Protein AF-A0AAD2MEJ2-F1 (afdb_monomer_lite)

Secondary structure (DSSP, 8-state):
-HHHHHHHHHHHHHHHHHHHHHHHHHHHT-TT--TTTS-GGGGGSTT-TTHHHHHHHHHHHHHHHHHHHHHHHHHHTTT-HHHHHHHHHHHHH----BTTB--HHHHHH-S------SS---HHHHHHHHHHHHHHHHHHHTTPPPP-

Foldseek 3Di:
DVVLQVVLVVLVVVLVVLVVCVCVVVCVVVVVDDPVPDDPLVCCDPPHPNNVVSVVSNVVSLVSNLSSLVNQLVVCVVVPNVVSVCVSCVSVQDDQQAPVTDDPVVVVVHPDDDDPDPDDDHSVVVVVVVVVVVVVVVCVVVVHDDDD

Radius of gyration: 17.82 Å; chains: 1; bounding box: 39×42×41 Å

pLDDT: mean 80.87, std 8.17, range [53.06, 91.5]

Organism: Listeria monocytogenes (NCBI:txid1639)

Structure (mmCIF, N/CA/C/O backbone):
data_AF-A0AAD2MEJ2-F1
#
_entry.id   AF-A0AAD2MEJ2-F1
#
loop_
_atom_site.group_PDB
_atom_site.id
_atom_site.type_symbol
_atom_site.label_atom_id
_atom_site.label_alt_id
_atom_site.label_comp_id
_atom_site.label_asym_id
_atom_site.label_entity_id
_atom_site.label_seq_id
_atom_site.pdbx_PDB_ins_code
_atom_site.Cartn_x
_atom_site.Cartn_y
_atom_site.Cartn_z
_atom_site.occupancy
_atom_site.B_iso_or_equiv
_atom_site.auth_seq_id
_atom_site.auth_comp_id
_atom_site.auth_asym_id
_atom_site.auth_atom_id
_atom_site.pdbx_PDB_model_num
ATOM 1 N N . MET A 1 1 ? -11.398 -20.753 15.030 1.00 53.06 1 MET A N 1
ATOM 2 C CA . MET A 1 1 ? -10.821 -19.383 15.121 1.00 53.06 1 MET A CA 1
ATOM 3 C C . MET A 1 1 ? -9.351 -19.317 15.569 1.00 53.06 1 MET A C 1
ATOM 5 O O . MET A 1 1 ? -8.701 -18.338 15.232 1.00 53.06 1 MET A O 1
ATOM 9 N N . LYS A 1 2 ? -8.784 -20.314 16.279 1.00 55.28 2 LYS A N 1
ATOM 10 C CA . LYS A 1 2 ? -7.343 -20.340 16.644 1.00 55.28 2 LYS A CA 1
ATOM 11 C C . LYS A 1 2 ? -6.400 -20.474 15.430 1.00 55.28 2 LYS A C 1
ATOM 13 O O . LYS A 1 2 ? -5.364 -19.825 15.400 1.00 55.28 2 LYS A O 1
ATOM 18 N N . PHE A 1 3 ? -6.808 -21.241 14.413 1.00 55.66 3 PHE A N 1
ATOM 19 C CA . PHE A 1 3 ? -6.035 -21.495 13.186 1.00 55.66 3 PHE A CA 1
ATOM 20 C C . PHE A 1 3 ? -5.711 -20.212 12.398 1.00 55.66 3 PHE A C 1
ATOM 22 O O . PHE A 1 3 ? -4.548 -19.896 12.199 1.00 55.66 3 PHE A O 1
ATOM 29 N N . LEU A 1 4 ? -6.719 -19.391 12.075 1.00 55.00 4 LEU A N 1
ATOM 30 C CA . LEU A 1 4 ? -6.533 -18.093 11.398 1.00 55.00 4 LEU A CA 1
ATOM 31 C C . LEU A 1 4 ? -5.627 -17.116 12.165 1.00 55.00 4 LEU A C 1
ATOM 33 O O . LEU A 1 4 ? -4.992 -16.264 11.553 1.00 55.00 4 LEU A O 1
ATOM 37 N N . LYS A 1 5 ? -5.555 -17.238 13.496 1.00 59.00 5 LYS A N 1
ATOM 38 C CA . LYS A 1 5 ? -4.738 -16.367 14.347 1.00 59.00 5 LYS A CA 1
ATOM 39 C C . LYS A 1 5 ? -3.250 -16.714 14.269 1.00 59.00 5 LYS A C 1
ATOM 41 O O . LYS A 1 5 ? -2.435 -15.805 14.174 1.00 59.00 5 LYS A O 1
ATOM 46 N N . ASN A 1 6 ? -2.918 -18.006 14.269 1.00 64.25 6 ASN A N 1
ATOM 47 C CA . ASN A 1 6 ? -1.533 -18.460 14.131 1.00 64.25 6 ASN A CA 1
ATOM 48 C C . ASN A 1 6 ? -1.053 -18.354 12.680 1.00 64.25 6 ASN A C 1
ATOM 50 O O . ASN A 1 6 ? 0.012 -17.800 12.439 1.00 64.25 6 ASN A O 1
ATOM 54 N N . THR A 1 7 ? -1.852 -18.805 11.711 1.00 74.06 7 THR A N 1
ATOM 55 C CA . THR A 1 7 ? -1.432 -18.831 10.303 1.00 74.06 7 THR A CA 1
ATOM 56 C C . THR A 1 7 ? -1.414 -17.435 9.671 1.00 74.06 7 THR A C 1
ATOM 58 O O . THR A 1 7 ? -0.540 -17.138 8.864 1.00 74.06 7 THR A O 1
ATOM 61 N N . GLY A 1 8 ? -2.326 -16.533 10.059 1.00 77.88 8 GLY A N 1
ATOM 62 C CA . GLY A 1 8 ? -2.354 -15.169 9.514 1.00 77.88 8 GLY A CA 1
ATOM 63 C C . GLY A 1 8 ? -1.158 -14.311 9.939 1.00 77.88 8 GLY A C 1
ATOM 64 O O . GLY A 1 8 ? -0.676 -13.508 9.145 1.00 77.88 8 GLY A O 1
ATOM 65 N N . PHE A 1 9 ? -0.618 -14.518 11.147 1.00 81.50 9 PHE A N 1
ATOM 66 C CA . PHE A 1 9 ? 0.632 -13.866 11.551 1.00 81.50 9 PHE A CA 1
ATOM 67 C C . PHE A 1 9 ? 1.834 -14.412 10.766 1.00 81.50 9 PHE A C 1
ATOM 69 O O . PHE A 1 9 ? 2.716 -13.648 10.383 1.00 81.50 9 PHE A O 1
ATOM 76 N N . THR A 1 10 ? 1.841 -15.710 10.445 1.00 84.19 10 THR A N 1
ATOM 77 C CA . THR A 1 10 ? 2.848 -16.300 9.552 1.00 84.19 10 THR A CA 1
ATOM 78 C C . THR A 1 10 ? 2.783 -15.691 8.153 1.00 84.19 10 THR A C 1
ATOM 80 O O . THR A 1 10 ? 3.822 -15.315 7.625 1.00 84.19 10 THR A O 1
ATOM 83 N N . PHE A 1 11 ? 1.590 -15.518 7.571 1.00 87.25 11 PHE A N 1
ATOM 84 C CA . PHE A 1 11 ? 1.443 -14.842 6.276 1.00 87.25 11 PHE A CA 1
ATOM 85 C C . PHE A 1 11 ? 1.908 -13.386 6.318 1.00 87.25 11 PHE A C 1
ATOM 87 O O . PHE A 1 11 ? 2.557 -12.937 5.380 1.00 87.25 11 PHE A O 1
ATOM 94 N N . PHE A 1 12 ? 1.652 -12.666 7.413 1.00 85.06 12 PHE A N 1
ATOM 95 C CA . PHE A 1 12 ? 2.189 -11.317 7.593 1.00 85.06 12 PHE A CA 1
ATOM 96 C C . PHE A 1 12 ? 3.721 -11.318 7.583 1.00 85.06 12 PHE A C 1
ATOM 98 O O . PHE A 1 12 ? 4.332 -10.559 6.835 1.00 85.06 12 PHE A O 1
ATOM 105 N N . LEU A 1 13 ? 4.341 -12.199 8.374 1.00 86.06 13 LEU A N 1
ATOM 106 C CA . LEU A 1 13 ? 5.796 -12.305 8.455 1.00 86.06 13 LEU A CA 1
ATOM 107 C C . LEU A 1 13 ? 6.406 -12.701 7.103 1.00 86.06 13 LEU A C 1
ATOM 109 O O . LEU A 1 13 ? 7.408 -12.124 6.693 1.00 86.06 13 LEU A O 1
ATOM 113 N N . LEU A 1 14 ? 5.776 -13.643 6.396 1.00 88.00 14 LEU A N 1
ATOM 114 C CA . LEU A 1 14 ? 6.170 -14.050 5.049 1.00 88.00 14 LEU A CA 1
ATOM 115 C C . LEU A 1 14 ? 6.044 -12.902 4.050 1.00 88.00 14 LEU A C 1
ATOM 117 O O . LEU A 1 14 ? 6.962 -12.717 3.264 1.00 88.00 14 LEU A O 1
ATOM 121 N N . GLY A 1 15 ? 4.968 -12.113 4.098 1.00 86.25 15 GLY A N 1
ATOM 122 C CA . GLY A 1 15 ? 4.804 -10.920 3.264 1.00 86.25 15 GLY A CA 1
ATOM 123 C C . GLY A 1 15 ? 5.908 -9.893 3.511 1.00 86.25 15 GLY A C 1
ATOM 124 O O . GLY A 1 15 ? 6.558 -9.453 2.569 1.00 86.25 15 GLY A O 1
ATOM 125 N N . VAL A 1 16 ? 6.194 -9.574 4.778 1.00 85.50 16 VAL A N 1
ATOM 126 C CA . VAL A 1 16 ? 7.256 -8.622 5.152 1.00 85.50 16 VAL A CA 1
ATOM 127 C C . VAL A 1 16 ? 8.641 -9.120 4.733 1.00 85.50 16 VAL A C 1
ATOM 129 O O . VAL A 1 16 ? 9.406 -8.370 4.130 1.00 85.50 16 VAL A O 1
ATOM 132 N N . LEU A 1 17 ? 8.968 -10.382 5.025 1.00 87.62 17 LEU A N 1
ATOM 133 C CA . LEU A 1 17 ? 10.243 -10.984 4.628 1.00 87.62 17 LEU A CA 1
ATOM 134 C C . LEU A 1 17 ? 10.373 -11.058 3.108 1.00 87.62 17 LEU A C 1
ATOM 136 O O . LEU A 1 17 ? 11.428 -10.744 2.570 1.00 87.62 17 LEU A O 1
ATOM 140 N N . SER A 1 18 ? 9.300 -11.439 2.420 1.00 86.62 18 SER A N 1
ATOM 141 C CA . SER A 1 18 ? 9.219 -11.462 0.964 1.00 86.62 18 SER A CA 1
ATOM 142 C C . SER A 1 18 ? 9.557 -10.092 0.384 1.00 86.62 18 SER A C 1
ATOM 144 O O . SER A 1 18 ? 10.486 -9.988 -0.416 1.00 86.62 18 SER A O 1
ATOM 146 N N . ASP A 1 19 ? 8.875 -9.033 0.827 1.00 82.88 19 ASP A N 1
ATOM 147 C CA . ASP A 1 19 ? 9.114 -7.663 0.357 1.00 82.88 19 ASP A CA 1
ATOM 148 C C . ASP A 1 19 ? 10.556 -7.211 0.621 1.00 82.88 19 ASP A C 1
ATOM 150 O O . ASP A 1 19 ? 11.198 -6.633 -0.254 1.00 82.88 19 ASP A O 1
ATOM 154 N N . PHE A 1 20 ? 11.099 -7.539 1.798 1.00 84.12 20 PHE A N 1
ATOM 155 C CA . PHE A 1 20 ? 12.469 -7.190 2.170 1.00 84.12 20 PHE A CA 1
ATOM 156 C C . PHE A 1 20 ? 13.529 -7.949 1.362 1.00 84.12 20 PHE A C 1
ATOM 158 O O . PHE A 1 20 ? 14.560 -7.377 1.026 1.00 84.12 20 PHE A O 1
ATOM 165 N N . LEU A 1 21 ? 13.299 -9.226 1.041 1.00 85.06 21 LEU A N 1
ATOM 166 C CA . LEU A 1 21 ? 14.263 -10.078 0.333 1.00 85.06 21 LEU A CA 1
ATOM 167 C C . LEU A 1 21 ? 14.224 -9.901 -1.188 1.00 85.06 21 LEU A C 1
ATOM 169 O O . LEU A 1 21 ? 15.238 -10.125 -1.851 1.00 85.06 21 LEU A O 1
ATOM 173 N N . THR A 1 22 ? 13.089 -9.469 -1.743 1.00 84.50 22 THR A N 1
ATOM 174 C CA . THR A 1 22 ? 12.895 -9.270 -3.192 1.00 84.50 22 THR A CA 1
ATOM 175 C C . THR A 1 22 ? 14.041 -8.492 -3.864 1.00 84.50 22 THR A C 1
ATOM 177 O O . THR A 1 22 ? 14.546 -8.964 -4.884 1.00 84.50 22 THR A O 1
ATOM 180 N N . PRO A 1 23 ? 14.519 -7.350 -3.322 1.00 79.12 23 PRO A N 1
ATOM 181 C CA . PRO A 1 23 ? 15.607 -6.575 -3.923 1.00 79.12 23 PRO A CA 1
ATOM 182 C C . PRO A 1 23 ? 16.939 -7.323 -3.966 1.00 79.12 23 PRO A C 1
ATOM 184 O O . PRO A 1 23 ? 17.717 -7.158 -4.907 1.00 79.12 23 PRO A O 1
ATOM 187 N N . TYR A 1 24 ? 17.207 -8.136 -2.943 1.00 83.38 24 TYR A N 1
ATOM 188 C CA . TYR A 1 24 ? 18.453 -8.884 -2.818 1.00 83.38 24 TYR A CA 1
ATOM 189 C C . TYR A 1 24 ? 18.472 -10.069 -3.777 1.00 83.38 24 TYR A C 1
ATOM 191 O O . TYR A 1 24 ? 19.460 -10.262 -4.478 1.00 83.38 24 TYR A O 1
ATOM 199 N N . ILE A 1 25 ? 17.360 -10.803 -3.872 1.00 85.12 25 ILE A N 1
ATOM 200 C CA . ILE A 1 25 ? 17.226 -11.944 -4.785 1.00 85.12 25 ILE A CA 1
ATOM 201 C C . ILE A 1 25 ? 17.264 -11.469 -6.239 1.00 85.12 25 ILE A C 1
ATOM 203 O O . ILE A 1 25 ? 18.040 -11.988 -7.038 1.00 85.12 25 ILE A O 1
ATOM 207 N N . LEU A 1 26 ? 16.462 -10.461 -6.595 1.00 83.00 26 LEU A N 1
ATOM 208 C CA . LEU A 1 26 ? 16.409 -9.967 -7.973 1.00 83.00 26 LEU A CA 1
ATOM 209 C C . LEU A 1 26 ? 17.673 -9.206 -8.380 1.00 83.00 26 LEU A C 1
ATOM 211 O O . LEU A 1 26 ? 18.026 -9.215 -9.556 1.00 83.00 26 LEU A O 1
ATOM 215 N N . GLY A 1 27 ? 18.386 -8.601 -7.428 1.00 80.81 27 GLY A N 1
ATOM 216 C CA . GLY A 1 27 ? 19.669 -7.955 -7.696 1.00 80.81 27 GLY A CA 1
ATOM 217 C C . GLY A 1 27 ? 20.751 -8.917 -8.194 1.00 80.81 27 GLY A C 1
ATOM 218 O O . GLY A 1 27 ? 21.573 -8.509 -9.007 1.00 80.81 27 GLY A O 1
ATOM 219 N N . ILE A 1 28 ? 20.707 -10.202 -7.814 1.00 82.69 28 ILE A N 1
ATOM 220 C CA . ILE A 1 28 ? 21.628 -11.232 -8.340 1.00 82.69 28 ILE A CA 1
ATOM 221 C C . ILE A 1 28 ? 21.476 -11.374 -9.861 1.00 82.69 28 ILE A C 1
ATOM 223 O O . ILE A 1 28 ? 22.458 -11.543 -10.580 1.00 82.69 28 ILE A O 1
ATOM 227 N N . PHE A 1 29 ? 20.244 -11.266 -10.359 1.00 81.38 29 PHE A N 1
ATOM 228 C CA . PHE A 1 29 ? 19.919 -11.383 -11.781 1.00 81.38 29 PHE A CA 1
ATOM 229 C C . PHE A 1 29 ? 20.009 -10.049 -12.532 1.00 81.38 29 PHE A C 1
ATOM 231 O O . PHE A 1 29 ? 19.748 -10.009 -13.734 1.00 81.38 29 PHE A O 1
ATOM 238 N N . TYR A 1 30 ? 20.387 -8.961 -11.852 1.00 80.50 30 TYR A N 1
ATOM 239 C CA . TYR A 1 30 ? 20.607 -7.658 -12.472 1.00 80.50 30 TYR A CA 1
ATOM 240 C C . TYR A 1 30 ? 21.955 -7.052 -12.029 1.00 80.50 30 TYR A C 1
ATOM 242 O O . TYR A 1 30 ? 21.973 -6.090 -11.260 1.00 80.50 30 TYR A O 1
ATOM 250 N N . PRO A 1 31 ? 23.093 -7.583 -12.528 1.00 70.75 31 PRO A N 1
ATOM 251 C CA . PRO A 1 31 ? 24.434 -7.290 -12.000 1.00 70.75 31 PRO A CA 1
ATOM 252 C C . PRO A 1 31 ? 24.860 -5.825 -12.136 1.00 70.75 31 PRO A C 1
ATOM 254 O O . PRO A 1 31 ? 25.657 -5.327 -11.347 1.00 70.75 31 PRO A O 1
ATOM 257 N N . GLU A 1 32 ? 24.321 -5.116 -13.130 1.00 73.12 32 GLU A N 1
ATOM 258 C CA . GLU A 1 32 ? 24.598 -3.693 -13.338 1.00 73.12 32 GLU A CA 1
ATOM 259 C C . GLU A 1 32 ? 23.976 -2.811 -12.242 1.00 73.12 32 GLU A C 1
ATOM 261 O O . GLU A 1 32 ? 24.370 -1.653 -12.062 1.00 73.12 32 GLU A O 1
ATOM 266 N N . LEU A 1 33 ? 22.987 -3.324 -11.501 1.00 71.44 33 LEU A N 1
ATOM 267 C CA . LEU A 1 33 ? 22.282 -2.577 -10.474 1.00 71.44 33 LEU A CA 1
ATOM 268 C C . LEU A 1 33 ? 23.073 -2.535 -9.161 1.00 71.44 33 LEU A C 1
ATOM 270 O O . LEU A 1 33 ? 23.032 -3.451 -8.347 1.00 71.44 33 LEU A O 1
ATOM 274 N N . ASN A 1 34 ? 23.735 -1.406 -8.908 1.00 70.50 34 ASN A N 1
ATOM 275 C CA . ASN A 1 34 ? 24.339 -1.138 -7.609 1.00 70.50 34 ASN A CA 1
ATOM 276 C C . ASN A 1 34 ? 23.246 -0.885 -6.547 1.00 70.50 34 ASN A C 1
ATOM 278 O O . ASN A 1 34 ? 22.627 0.182 -6.508 1.00 70.50 34 ASN A O 1
ATOM 282 N N . GLN A 1 35 ? 23.021 -1.877 -5.681 1.00 67.12 35 GLN A N 1
ATOM 283 C CA . GLN A 1 35 ? 22.025 -1.850 -4.600 1.00 67.12 35 GLN A CA 1
ATOM 284 C C . GLN A 1 35 ? 22.272 -0.746 -3.559 1.00 67.12 35 GLN A C 1
ATOM 286 O O . GLN A 1 35 ? 21.340 -0.356 -2.862 1.00 67.12 35 GLN A O 1
ATOM 291 N N . MET A 1 36 ? 23.494 -0.210 -3.468 1.00 65.00 36 MET A N 1
ATOM 292 C CA . MET A 1 36 ? 23.824 0.885 -2.549 1.00 65.00 36 MET A CA 1
ATOM 293 C C . MET A 1 36 ? 23.412 2.260 -3.085 1.00 65.00 36 MET A C 1
ATOM 295 O O . MET A 1 36 ? 23.298 3.205 -2.310 1.00 65.00 36 MET A O 1
ATOM 299 N N . THR A 1 37 ? 23.199 2.397 -4.399 1.00 64.25 37 THR A N 1
ATOM 300 C CA . THR A 1 37 ? 22.906 3.693 -5.037 1.00 64.25 37 THR A CA 1
ATOM 301 C C . THR A 1 37 ? 21.547 3.746 -5.728 1.00 64.25 37 THR A C 1
ATOM 303 O O . THR A 1 37 ? 21.041 4.839 -5.983 1.00 64.25 37 THR A O 1
ATOM 306 N N . ARG A 1 38 ? 20.927 2.597 -6.029 1.00 64.62 38 ARG A N 1
ATOM 307 C CA . ARG A 1 38 ? 19.646 2.521 -6.746 1.00 64.62 38 ARG A CA 1
ATOM 308 C C . ARG A 1 38 ? 18.528 1.916 -5.899 1.00 64.62 38 ARG A C 1
ATOM 310 O O . ARG A 1 38 ? 18.708 0.922 -5.206 1.00 64.62 38 ARG A O 1
ATOM 317 N N . VAL A 1 39 ? 17.344 2.526 -5.993 1.00 65.56 39 VAL A N 1
ATOM 318 C CA . VAL A 1 39 ? 16.145 2.165 -5.218 1.00 65.56 39 VAL A CA 1
ATOM 319 C C . VAL A 1 39 ? 15.414 0.981 -5.859 1.00 65.56 39 VAL A C 1
ATOM 321 O O . VAL A 1 39 ? 15.392 0.836 -7.079 1.00 65.56 39 VAL A O 1
ATOM 324 N N . MET A 1 40 ? 14.726 0.181 -5.042 1.00 65.62 40 MET A N 1
ATOM 325 C CA . MET A 1 40 ? 13.900 -0.968 -5.451 1.00 65.62 40 MET A CA 1
ATOM 326 C C . MET A 1 40 ? 12.910 -0.676 -6.596 1.00 65.62 40 MET A C 1
ATOM 328 O O . MET A 1 40 ? 12.584 -1.578 -7.362 1.00 65.62 40 MET A O 1
ATOM 332 N N . SER A 1 41 ? 12.458 0.572 -6.770 1.00 68.19 41 SER A N 1
ATOM 333 C CA . SER A 1 41 ? 11.562 0.945 -7.874 1.00 68.19 41 SER A CA 1
ATOM 334 C C . SER A 1 41 ? 12.165 0.714 -9.262 1.00 68.19 41 SER A C 1
ATOM 336 O O . SER A 1 41 ? 11.412 0.586 -10.222 1.00 68.19 41 SER A O 1
ATOM 338 N N . VAL A 1 42 ? 13.496 0.632 -9.376 1.00 73.62 42 VAL A N 1
ATOM 339 C CA . VAL A 1 42 ? 14.191 0.365 -10.646 1.00 73.62 42 VAL A CA 1
ATOM 340 C C . VAL A 1 42 ? 13.887 -1.041 -11.173 1.00 73.62 42 VAL A C 1
ATOM 342 O O . VAL A 1 42 ? 13.855 -1.242 -12.382 1.00 73.62 42 VAL A O 1
ATOM 345 N N . PHE A 1 43 ? 13.574 -2.006 -10.303 1.00 77.75 43 PHE A N 1
ATOM 346 C CA . PHE A 1 43 ? 13.158 -3.344 -10.738 1.00 77.75 43 PHE A CA 1
ATOM 347 C C . PHE A 1 43 ? 11.795 -3.356 -11.440 1.00 77.75 43 PHE A C 1
ATOM 349 O O . PHE A 1 43 ? 11.516 -4.258 -12.220 1.00 77.75 43 PHE A O 1
ATOM 356 N N . GLY A 1 44 ? 10.946 -2.358 -11.184 1.00 73.06 44 GLY A N 1
ATOM 357 C CA . GLY A 1 44 ? 9.651 -2.207 -11.848 1.00 73.06 44 GLY A CA 1
ATOM 358 C C . GLY A 1 44 ? 9.709 -1.465 -13.187 1.00 73.06 44 GLY A C 1
ATOM 359 O O . GLY A 1 44 ? 8.678 -1.366 -13.858 1.00 73.06 44 GLY A O 1
ATOM 360 N N . ASP A 1 45 ? 10.876 -0.936 -13.569 1.00 78.56 45 ASP A N 1
ATOM 361 C CA . ASP A 1 45 ? 11.053 -0.148 -14.789 1.00 78.56 45 ASP A CA 1
ATOM 362 C C . ASP A 1 45 ? 10.920 -1.017 -16.049 1.00 78.56 45 ASP A C 1
ATOM 364 O O . ASP A 1 45 ? 11.277 -2.195 -16.054 1.00 78.56 45 ASP A O 1
ATOM 368 N N . VAL A 1 46 ? 10.417 -0.432 -17.138 1.00 76.00 46 VAL A N 1
ATOM 369 C CA . VAL A 1 46 ? 10.198 -1.093 -18.432 1.00 76.00 46 VAL A CA 1
ATOM 370 C C . VAL A 1 46 ? 11.501 -1.662 -18.991 1.00 76.00 46 VAL A C 1
ATOM 372 O O . VAL A 1 46 ? 11.480 -2.739 -19.580 1.00 76.00 46 VAL A O 1
ATOM 375 N N . ALA A 1 47 ? 12.621 -0.973 -18.762 1.00 79.62 47 ALA A N 1
ATOM 376 C CA . ALA A 1 47 ? 13.948 -1.400 -19.195 1.00 79.62 47 ALA A CA 1
ATOM 377 C C . ALA A 1 47 ? 14.580 -2.483 -18.296 1.00 79.62 47 ALA A C 1
ATOM 379 O O . ALA A 1 47 ? 15.654 -2.990 -18.618 1.00 79.62 47 ALA A O 1
ATOM 380 N N . SER A 1 48 ? 13.957 -2.840 -17.165 1.00 81.88 48 SER A N 1
ATOM 381 C CA . SER A 1 48 ? 14.544 -3.798 -16.229 1.00 81.88 48 SER A CA 1
ATOM 382 C C . SER A 1 48 ? 14.407 -5.243 -16.733 1.00 81.88 48 SER A C 1
ATOM 384 O O . SER A 1 48 ? 13.287 -5.695 -16.993 1.00 81.88 48 SER A O 1
ATOM 386 N N . PRO A 1 49 ? 15.503 -6.026 -16.784 1.00 84.50 49 PRO A N 1
ATOM 387 C CA . PRO A 1 49 ? 15.460 -7.428 -17.204 1.00 84.50 49 PRO A CA 1
ATOM 388 C C . PRO A 1 49 ? 14.690 -8.316 -16.216 1.00 84.50 49 PRO A C 1
ATOM 390 O O . PRO A 1 49 ? 14.166 -9.360 -16.594 1.00 84.50 49 PRO A O 1
ATOM 393 N N . VAL A 1 50 ? 14.570 -7.891 -14.954 1.00 86.31 50 VAL A N 1
ATOM 394 C CA . VAL A 1 50 ? 13.880 -8.635 -13.887 1.00 86.31 50 VAL A CA 1
ATOM 395 C C . VAL A 1 50 ? 12.448 -8.152 -13.643 1.00 86.31 50 VAL A C 1
ATOM 397 O O . VAL A 1 50 ? 11.786 -8.634 -12.722 1.00 86.31 50 VAL A O 1
ATOM 400 N N . ARG A 1 51 ? 11.930 -7.241 -14.478 1.00 84.62 51 ARG A N 1
ATOM 401 C CA . ARG A 1 51 ? 10.599 -6.638 -14.315 1.00 84.62 51 ARG A CA 1
ATOM 402 C C . ARG A 1 51 ? 9.485 -7.669 -14.186 1.00 84.62 51 ARG A C 1
ATOM 404 O O . ARG A 1 51 ? 8.628 -7.539 -13.317 1.00 84.62 51 ARG A O 1
ATOM 411 N N . GLY A 1 52 ? 9.485 -8.693 -15.040 1.00 84.19 52 GLY A N 1
ATOM 412 C CA . GLY A 1 52 ? 8.459 -9.738 -15.013 1.00 84.19 52 GLY A CA 1
ATOM 413 C C . GLY A 1 52 ? 8.426 -10.470 -13.670 1.00 84.19 52 GLY A C 1
ATOM 414 O O . GLY A 1 52 ? 7.375 -10.550 -13.034 1.00 84.19 52 GLY A O 1
ATOM 415 N N . ALA A 1 53 ? 9.592 -10.920 -13.200 1.00 86.75 53 ALA A N 1
ATOM 416 C CA . ALA A 1 53 ? 9.733 -11.575 -11.903 1.00 86.75 53 ALA A CA 1
ATOM 417 C C . ALA A 1 53 ? 9.335 -10.642 -10.747 1.00 86.75 53 ALA A C 1
ATOM 419 O O . ALA A 1 53 ? 8.590 -11.053 -9.860 1.00 86.75 53 ALA A O 1
ATOM 420 N N . PHE A 1 54 ? 9.754 -9.373 -10.795 1.00 86.56 54 PHE A N 1
ATOM 421 C CA . PHE A 1 54 ? 9.389 -8.361 -9.804 1.00 86.56 54 PHE A CA 1
ATOM 422 C C . PHE A 1 54 ? 7.873 -8.150 -9.704 1.00 86.56 54 PHE A C 1
ATOM 424 O O . PHE A 1 54 ? 7.325 -8.121 -8.602 1.00 86.56 54 PHE A O 1
ATOM 431 N N . LEU A 1 55 ? 7.177 -8.030 -10.839 1.00 84.38 55 LEU A N 1
ATOM 432 C CA . LEU A 1 55 ? 5.727 -7.834 -10.868 1.00 84.38 55 LEU A CA 1
ATOM 433 C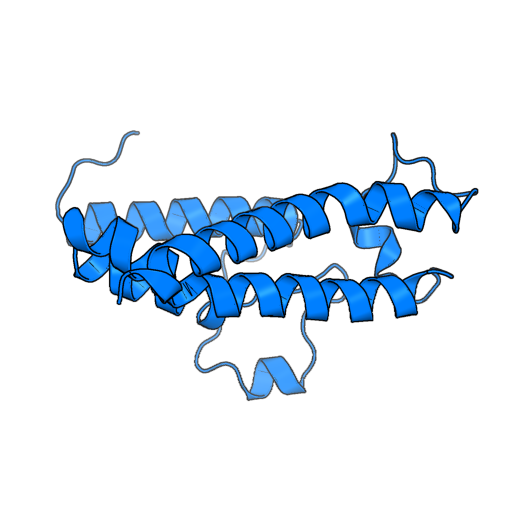 C . LEU A 1 55 ? 4.976 -9.054 -10.329 1.00 84.38 55 LEU A C 1
ATOM 435 O O . LEU A 1 55 ? 4.085 -8.895 -9.496 1.00 84.38 55 LEU A O 1
ATOM 439 N N . VAL A 1 56 ? 5.353 -10.265 -10.752 1.00 86.75 56 VAL A N 1
ATOM 440 C CA . VAL A 1 56 ? 4.749 -11.507 -10.242 1.00 86.75 56 VAL A CA 1
ATOM 441 C C . VAL A 1 56 ? 4.948 -11.609 -8.732 1.00 86.75 56 VAL A C 1
ATOM 443 O O . VAL A 1 56 ? 3.998 -11.856 -7.991 1.00 86.75 56 VAL A O 1
ATOM 446 N N . TRP A 1 57 ? 6.166 -11.352 -8.262 1.00 87.06 57 TRP A N 1
ATOM 447 C CA . TRP A 1 57 ? 6.488 -11.433 -6.845 1.00 87.06 57 TRP A CA 1
ATOM 448 C C . TRP A 1 57 ? 5.776 -10.361 -6.011 1.00 87.06 57 TRP A C 1
ATOM 450 O O . TRP A 1 57 ? 5.301 -10.647 -4.916 1.00 87.06 57 TRP A O 1
ATOM 460 N N . SER A 1 58 ? 5.600 -9.154 -6.556 1.00 83.88 58 SER A N 1
ATOM 461 C CA . SER A 1 58 ? 4.811 -8.091 -5.918 1.00 83.88 58 SER A CA 1
ATOM 462 C C . SER A 1 58 ? 3.351 -8.510 -5.720 1.00 83.88 58 SER A C 1
ATOM 464 O O . SER A 1 58 ? 2.762 -8.237 -4.674 1.00 83.88 58 SER A O 1
ATOM 466 N N . VAL A 1 59 ? 2.767 -9.220 -6.694 1.00 85.88 59 VAL A N 1
ATOM 467 C CA . VAL A 1 59 ? 1.413 -9.781 -6.565 1.00 85.88 59 VAL A CA 1
ATOM 468 C C . VAL A 1 59 ? 1.374 -10.859 -5.481 1.00 85.88 59 VAL A C 1
ATOM 470 O O . VAL A 1 59 ? 0.482 -10.831 -4.636 1.00 85.88 59 VAL A O 1
ATOM 473 N N . VAL A 1 60 ? 2.350 -11.771 -5.455 1.00 87.56 60 VAL A N 1
ATOM 474 C CA . VAL A 1 60 ? 2.448 -12.826 -4.428 1.00 87.56 60 VAL A CA 1
ATOM 475 C C . VAL A 1 60 ? 2.583 -12.228 -3.021 1.00 87.56 60 VAL A C 1
ATOM 477 O O . VAL A 1 60 ? 1.831 -12.604 -2.122 1.00 87.56 60 VAL A O 1
ATOM 480 N N . SER A 1 61 ? 3.475 -11.248 -2.844 1.00 86.75 61 SER A N 1
ATOM 481 C CA . SER A 1 61 ? 3.649 -10.489 -1.596 1.00 86.75 61 SER A CA 1
ATOM 482 C C . SER A 1 61 ? 2.327 -9.839 -1.163 1.00 86.75 61 SER A C 1
ATOM 484 O O . SER A 1 61 ? 1.877 -10.013 -0.028 1.00 86.75 61 SER A O 1
ATOM 486 N N . GLY A 1 62 ? 1.626 -9.189 -2.101 1.00 84.25 62 GLY A N 1
ATOM 487 C CA . GLY A 1 62 ? 0.300 -8.613 -1.875 1.00 84.25 62 GLY A CA 1
ATOM 488 C C . GLY A 1 62 ? -0.730 -9.637 -1.387 1.00 84.25 62 GLY A C 1
ATOM 489 O O . GLY A 1 62 ? -1.447 -9.373 -0.422 1.00 84.25 62 GLY A O 1
ATOM 490 N N . VAL A 1 63 ? -0.772 -10.831 -1.987 1.00 87.19 63 VAL A N 1
ATOM 491 C CA . VAL A 1 63 ? -1.670 -11.918 -1.559 1.00 87.19 63 VAL A CA 1
ATOM 492 C C . VAL A 1 63 ? -1.381 -12.345 -0.118 1.00 87.19 63 VAL A C 1
ATOM 494 O O . VAL A 1 63 ? -2.326 -12.531 0.650 1.00 87.19 63 VAL A O 1
ATOM 497 N N . PHE A 1 64 ? -0.113 -12.438 0.297 1.00 88.69 64 PHE A N 1
ATOM 498 C CA . PHE A 1 64 ? 0.224 -12.741 1.693 1.00 88.69 64 PHE A CA 1
ATOM 499 C C . PHE A 1 64 ? -0.316 -11.688 2.667 1.00 88.69 64 PHE A C 1
ATOM 501 O O . PHE A 1 64 ? -0.884 -12.051 3.700 1.00 88.69 64 PHE A O 1
ATOM 508 N N . PHE A 1 65 ? -0.234 -10.400 2.325 1.00 85.19 65 PHE A N 1
ATOM 509 C CA . PHE A 1 65 ? -0.823 -9.340 3.149 1.00 85.19 65 PHE A CA 1
ATOM 510 C C . PHE A 1 65 ? -2.352 -9.422 3.215 1.00 85.19 65 PHE A C 1
ATOM 512 O O . PHE A 1 65 ? -2.920 -9.234 4.292 1.00 85.19 65 PHE A O 1
ATOM 519 N N . VAL A 1 66 ? -3.028 -9.771 2.114 1.00 84.19 66 VAL A N 1
ATOM 520 C CA . VAL A 1 66 ? -4.483 -10.003 2.124 1.00 84.19 66 VAL A CA 1
ATOM 521 C C . VAL A 1 66 ? -4.843 -11.189 3.023 1.00 84.19 66 VAL A C 1
ATOM 523 O O . VAL A 1 66 ? -5.760 -11.092 3.838 1.00 84.19 66 VAL A O 1
ATOM 526 N N . LEU A 1 67 ? -4.100 -12.295 2.944 1.00 85.88 67 LEU A N 1
ATOM 527 C CA . LEU A 1 67 ? -4.316 -13.470 3.796 1.00 85.88 67 LEU A CA 1
ATOM 528 C C . LEU A 1 67 ? -4.020 -13.196 5.280 1.00 85.88 67 LEU A C 1
ATOM 530 O O . LEU A 1 67 ? -4.585 -13.857 6.154 1.00 85.88 67 LEU A O 1
ATOM 534 N N . ALA A 1 68 ? -3.183 -12.203 5.582 1.00 86.44 68 ALA A N 1
ATOM 535 C CA . ALA A 1 68 ? -2.895 -11.763 6.943 1.00 86.44 68 ALA 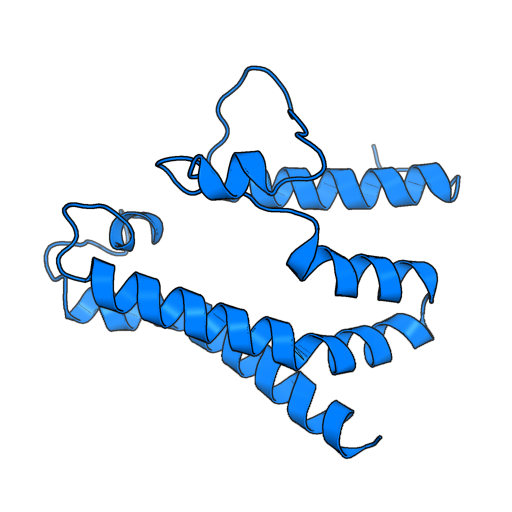A CA 1
ATOM 536 C C . ALA A 1 68 ? -4.010 -10.904 7.574 1.00 86.44 68 ALA A C 1
ATOM 538 O O . ALA A 1 68 ? -4.069 -10.783 8.803 1.00 86.44 68 ALA A O 1
ATOM 539 N N . LEU A 1 69 ? -4.923 -10.336 6.772 1.00 84.38 69 LEU A N 1
ATOM 540 C CA . LEU A 1 69 ? -5.972 -9.414 7.231 1.00 84.38 69 LEU A CA 1
ATOM 541 C C . LEU A 1 69 ? -6.800 -9.924 8.421 1.00 84.38 69 LEU A C 1
ATOM 543 O O . LEU A 1 69 ? -6.960 -9.174 9.389 1.00 84.38 69 LEU A O 1
ATOM 547 N N . PRO A 1 70 ? -7.287 -11.182 8.440 1.00 84.25 70 PRO A N 1
ATOM 548 C CA . PRO A 1 70 ? -8.061 -11.680 9.573 1.00 84.25 70 PRO A CA 1
ATOM 549 C C . PRO A 1 70 ? -7.265 -11.687 10.887 1.00 84.25 70 PRO A C 1
ATOM 551 O O . PRO A 1 70 ? -7.834 -11.442 11.953 1.00 84.25 70 PRO A O 1
ATOM 554 N N . ALA A 1 71 ? -5.954 -11.946 10.836 1.00 83.12 71 ALA A N 1
ATOM 555 C CA . ALA A 1 71 ? -5.097 -11.944 12.021 1.00 83.12 71 ALA A CA 1
ATOM 556 C C . ALA A 1 71 ? -4.804 -10.524 12.519 1.00 83.12 71 ALA A C 1
ATOM 558 O O . ALA A 1 71 ? -4.830 -10.287 13.733 1.00 83.12 71 ALA A O 1
ATOM 559 N N . ILE A 1 72 ? -4.603 -9.573 11.602 1.00 80.44 72 ILE A N 1
ATOM 560 C CA . ILE A 1 72 ? -4.443 -8.150 11.932 1.00 80.44 72 ILE A CA 1
ATOM 561 C C . ILE A 1 72 ? -5.715 -7.634 12.614 1.00 80.44 72 ILE A C 1
ATOM 563 O O . ILE A 1 72 ? -5.643 -7.099 13.723 1.00 80.44 72 ILE A O 1
ATOM 567 N N . TYR A 1 73 ? -6.890 -7.891 12.027 1.00 83.31 73 TYR A N 1
ATOM 568 C CA . TYR A 1 73 ? -8.179 -7.502 12.603 1.00 83.31 73 TYR A CA 1
ATOM 569 C C . TYR A 1 73 ? -8.341 -8.019 14.039 1.00 83.31 73 TYR A C 1
ATOM 571 O O . TYR A 1 73 ? -8.621 -7.254 14.960 1.00 83.31 73 TYR A O 1
ATOM 579 N N . GLN A 1 74 ? -8.103 -9.315 14.258 1.00 82.31 74 GLN A N 1
ATOM 580 C CA . GLN A 1 74 ? -8.243 -9.957 15.571 1.00 82.31 74 GLN A CA 1
ATOM 581 C C . GLN A 1 74 ? -7.245 -9.448 16.621 1.00 82.31 74 GLN A C 1
ATOM 583 O O . GLN A 1 74 ? -7.492 -9.585 17.824 1.00 82.31 74 GLN A O 1
ATOM 588 N N . SER A 1 75 ? -6.111 -8.902 16.186 1.00 80.31 75 SER A N 1
ATOM 589 C CA . SER A 1 75 ? -5.104 -8.322 17.076 1.00 80.31 75 SER A CA 1
ATOM 590 C C . SER A 1 75 ? -5.510 -6.917 17.514 1.00 80.31 75 SER A C 1
ATOM 592 O O . SER A 1 75 ? -5.485 -6.618 18.705 1.00 80.31 75 SER A O 1
ATOM 594 N N . VAL A 1 76 ? -5.977 -6.090 16.574 1.00 79.31 76 VAL A N 1
ATOM 595 C CA . VAL A 1 76 ? -6.336 -4.685 16.824 1.00 79.31 76 VAL A CA 1
ATOM 596 C C . VAL A 1 76 ? -7.718 -4.532 17.464 1.00 79.31 76 VAL A C 1
ATOM 598 O O . VAL A 1 76 ? -7.928 -3.610 18.253 1.00 79.31 76 VAL A O 1
ATOM 601 N N . VAL A 1 77 ? -8.665 -5.439 17.190 1.00 83.94 77 VAL A N 1
ATOM 602 C CA . VAL A 1 77 ? -10.046 -5.337 17.705 1.00 83.94 77 VAL A CA 1
ATOM 603 C C . VAL A 1 77 ? -10.102 -5.343 19.235 1.00 83.94 77 VAL A C 1
ATOM 605 O O . VAL A 1 77 ? -11.017 -4.762 19.810 1.00 83.94 77 VAL A O 1
ATOM 608 N N . LYS A 1 78 ? -9.099 -5.943 19.895 1.00 80.44 78 LYS A N 1
ATOM 609 C CA . LYS A 1 78 ? -8.949 -5.928 21.358 1.00 80.44 78 LYS A CA 1
ATOM 610 C C . LYS A 1 78 ? -8.683 -4.529 21.918 1.00 80.44 78 LYS A C 1
ATOM 612 O O . LYS A 1 78 ? -9.038 -4.264 23.058 1.00 80.44 78 LYS A O 1
ATOM 617 N N . THR A 1 79 ? -8.045 -3.664 21.134 1.00 81.69 79 THR A N 1
ATOM 618 C CA . THR A 1 79 ? -7.729 -2.282 21.510 1.00 81.69 79 THR A CA 1
ATOM 619 C C . THR A 1 79 ? -8.826 -1.333 21.042 1.00 81.69 79 THR A C 1
ATOM 621 O O . THR A 1 79 ? -9.293 -0.495 21.805 1.00 81.69 79 THR A O 1
ATOM 624 N N . SER A 1 80 ? -9.247 -1.436 19.778 1.00 81.56 80 SER A N 1
ATOM 625 C CA . SER A 1 80 ? -10.294 -0.581 19.220 1.00 81.56 80 SER A CA 1
ATOM 626 C C . SER A 1 80 ? -10.940 -1.221 17.996 1.00 81.56 80 SER A C 1
ATOM 628 O O . SER A 1 80 ? -10.274 -1.520 17.003 1.00 81.56 80 SER A O 1
ATOM 630 N N . ARG A 1 81 ? -12.269 -1.371 18.036 1.00 81.12 81 ARG A N 1
ATOM 631 C CA . ARG A 1 81 ? -13.052 -1.943 16.931 1.00 81.12 81 ARG A CA 1
ATOM 632 C C . ARG A 1 81 ? -13.006 -1.074 15.674 1.00 81.12 81 ARG A C 1
ATOM 634 O O . ARG A 1 81 ? -12.804 -1.599 14.584 1.00 81.12 81 ARG A O 1
ATOM 641 N N . THR A 1 82 ? -13.132 0.243 15.825 1.00 77.50 82 THR A N 1
ATOM 642 C CA . THR A 1 82 ? -13.074 1.196 14.706 1.00 77.50 82 THR A CA 1
ATOM 643 C C . THR A 1 82 ? -11.722 1.144 14.004 1.00 77.50 82 THR A C 1
ATOM 645 O O . THR A 1 82 ? -11.666 1.078 12.780 1.00 77.50 82 THR A O 1
ATOM 648 N N . LEU A 1 83 ? -10.630 1.103 14.776 1.00 75.06 83 LEU A N 1
ATOM 649 C CA . LEU A 1 83 ? -9.278 1.032 14.225 1.00 75.06 83 LEU A CA 1
ATOM 650 C C . LEU A 1 83 ? -9.028 -0.295 13.498 1.00 75.06 83 LEU A C 1
ATOM 652 O O . LEU A 1 83 ? -8.417 -0.302 12.435 1.00 75.06 83 LEU A O 1
ATOM 656 N N . ALA A 1 84 ? -9.528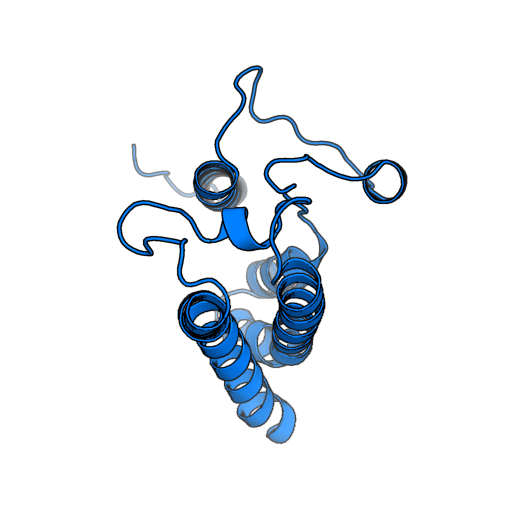 -1.407 14.043 1.00 80.69 84 ALA A N 1
ATOM 657 C CA . ALA A 1 84 ? -9.394 -2.720 13.424 1.00 80.69 84 ALA A CA 1
ATOM 658 C C . ALA A 1 84 ? -10.077 -2.778 12.054 1.00 80.69 84 ALA A C 1
ATOM 660 O O . ALA A 1 84 ? -9.481 -3.275 11.101 1.00 80.69 84 ALA A O 1
ATOM 661 N N . ILE A 1 85 ? -11.295 -2.236 11.943 1.00 79.94 85 ILE A N 1
ATOM 662 C CA . ILE A 1 85 ? -12.007 -2.145 10.663 1.00 79.94 85 ILE A CA 1
ATOM 663 C C . ILE A 1 85 ? -11.188 -1.303 9.688 1.00 79.94 85 ILE A C 1
ATOM 665 O O . ILE A 1 85 ? -10.855 -1.801 8.619 1.00 79.94 85 ILE A O 1
ATOM 669 N N . LEU A 1 86 ? -10.782 -0.093 10.091 1.00 76.00 86 LEU A N 1
ATOM 670 C CA . LEU A 1 86 ? -10.066 0.837 9.219 1.00 76.00 86 LEU A CA 1
ATOM 671 C C . LEU A 1 86 ? -8.732 0.281 8.714 1.00 76.00 86 LEU A C 1
ATOM 673 O O . LEU A 1 86 ? -8.485 0.333 7.514 1.00 76.00 86 LEU A O 1
ATOM 677 N N . LEU A 1 87 ? -7.908 -0.305 9.589 1.00 74.75 87 LEU A N 1
ATOM 678 C CA . LEU A 1 87 ? -6.630 -0.923 9.209 1.00 74.75 87 LEU A CA 1
ATOM 679 C C . LEU A 1 87 ? -6.813 -2.122 8.279 1.00 74.75 87 LEU A C 1
ATOM 681 O O . LEU A 1 87 ? -6.054 -2.287 7.329 1.00 74.75 87 LEU A O 1
ATOM 685 N N . THR A 1 88 ? -7.831 -2.945 8.527 1.00 76.44 8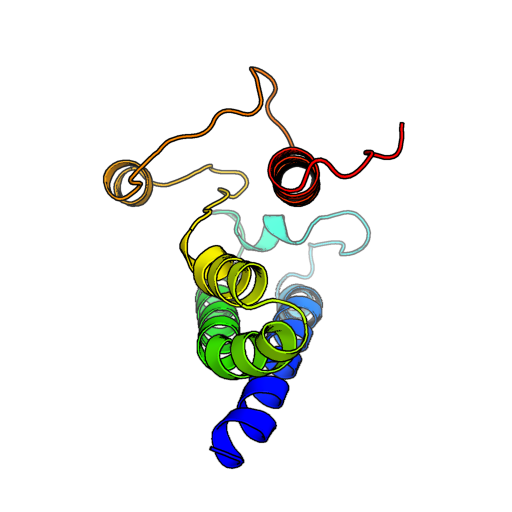8 THR A N 1
ATOM 686 C CA . THR A 1 88 ? -8.108 -4.118 7.687 1.00 76.44 88 THR A CA 1
ATOM 687 C C . THR A 1 88 ? -8.612 -3.685 6.312 1.00 76.44 88 THR A C 1
ATOM 689 O O . THR A 1 88 ? -8.220 -4.250 5.295 1.00 76.44 88 THR A O 1
ATOM 692 N N . SER A 1 89 ? -9.428 -2.632 6.257 1.00 71.31 89 SER A N 1
ATOM 693 C CA . SER A 1 89 ? -9.840 -2.029 4.995 1.00 71.31 89 SER A CA 1
ATOM 694 C C . SER A 1 89 ? -8.710 -1.246 4.317 1.00 71.31 89 SER A C 1
ATOM 696 O O . SER A 1 89 ? -8.707 -1.154 3.097 1.00 71.31 89 SER A O 1
ATOM 698 N N . ALA A 1 90 ? -7.719 -0.727 5.055 1.00 70.44 90 ALA A N 1
ATOM 699 C CA . ALA A 1 90 ? -6.662 0.137 4.517 1.00 70.44 90 ALA A CA 1
ATOM 700 C C . ALA A 1 90 ? -5.831 -0.541 3.418 1.00 70.44 90 ALA A C 1
ATOM 702 O O . ALA A 1 90 ? -5.496 0.112 2.433 1.00 70.44 90 ALA A O 1
ATOM 703 N N . ILE A 1 91 ? -5.587 -1.852 3.541 1.00 66.31 91 ILE A N 1
ATOM 704 C CA . ILE A 1 91 ? -4.878 -2.669 2.538 1.00 66.31 91 ILE A CA 1
ATOM 705 C C . ILE A 1 91 ? -5.628 -2.713 1.187 1.00 66.31 91 ILE A C 1
ATOM 707 O O . ILE A 1 91 ? -5.015 -2.999 0.163 1.00 66.31 91 ILE A O 1
ATOM 711 N N . GLY A 1 92 ? -6.921 -2.363 1.155 1.00 64.38 92 GLY A N 1
ATOM 712 C CA . GLY A 1 92 ? -7.711 -2.195 -0.072 1.00 64.38 92 GLY A CA 1
ATOM 713 C C . GLY A 1 92 ? -8.290 -0.790 -0.307 1.00 64.38 92 GLY A C 1
ATOM 714 O O . GLY A 1 92 ? -8.931 -0.584 -1.334 1.00 64.38 92 GLY A O 1
ATOM 715 N N . LEU A 1 93 ? -8.112 0.166 0.616 1.00 73.44 93 LEU A N 1
ATOM 716 C CA . LEU A 1 93 ? -8.719 1.507 0.535 1.00 73.44 93 LEU A CA 1
ATOM 717 C C . LEU A 1 93 ? -7.841 2.521 -0.198 1.00 73.44 93 LEU A C 1
ATOM 719 O O . LEU A 1 93 ? -8.368 3.390 -0.887 1.00 73.44 93 LEU A O 1
ATOM 723 N N . PHE A 1 94 ? -6.520 2.444 -0.027 1.00 83.38 94 PHE A N 1
ATOM 724 C CA . PHE A 1 94 ? -5.596 3.429 -0.583 1.00 83.38 94 PHE A CA 1
ATOM 725 C C . PHE A 1 94 ? -4.662 2.783 -1.594 1.00 83.38 94 PHE A C 1
ATOM 727 O O . PHE A 1 94 ? -4.031 1.765 -1.319 1.00 83.38 94 PHE A O 1
ATOM 734 N N . VAL A 1 95 ? -4.542 3.416 -2.759 1.00 86.75 95 VAL A N 1
ATOM 735 C CA . VAL A 1 95 ? -3.637 2.991 -3.825 1.00 86.75 95 VAL A CA 1
ATOM 736 C C . VAL A 1 95 ? -2.669 4.131 -4.113 1.00 86.75 95 VAL A C 1
ATOM 738 O O . VAL A 1 95 ? -3.089 5.242 -4.428 1.00 86.75 95 VAL A O 1
ATOM 741 N N . ILE A 1 96 ? -1.370 3.854 -4.005 1.00 86.94 96 ILE A N 1
ATOM 742 C CA . ILE A 1 96 ? -0.296 4.790 -4.353 1.00 86.94 96 ILE A CA 1
ATOM 743 C C . ILE A 1 96 ? 0.426 4.229 -5.577 1.00 86.94 96 ILE A C 1
ATOM 745 O O . ILE A 1 96 ? 0.871 3.083 -5.566 1.00 86.94 96 ILE A O 1
ATOM 749 N N . GLY A 1 97 ? 0.521 5.034 -6.637 1.00 84.06 97 GLY A N 1
ATOM 750 C CA . GLY A 1 97 ? 1.217 4.651 -7.865 1.00 84.06 97 GLY A CA 1
ATOM 751 C C . GLY A 1 97 ? 2.732 4.553 -7.697 1.00 84.06 97 GLY A C 1
ATOM 752 O O . GLY A 1 97 ? 3.318 5.144 -6.788 1.00 84.06 97 GLY A O 1
ATOM 753 N N . GLY A 1 98 ? 3.366 3.803 -8.600 1.00 79.81 98 GLY A N 1
ATOM 754 C CA . GLY A 1 98 ? 4.823 3.766 -8.731 1.00 79.81 98 GLY A CA 1
ATOM 755 C C . GLY A 1 98 ? 5.367 4.999 -9.462 1.00 79.81 98 GLY A C 1
ATOM 756 O O . GLY A 1 98 ? 4.674 6.000 -9.629 1.00 79.81 98 GLY A O 1
ATOM 757 N N . SER A 1 99 ? 6.604 4.918 -9.956 1.00 73.12 99 SER A N 1
ATOM 758 C CA . SER A 1 99 ? 7.247 5.994 -10.736 1.00 73.12 99 SER A CA 1
ATOM 759 C C . SER A 1 99 ? 6.477 6.386 -12.004 1.00 73.12 99 SER A C 1
ATOM 761 O O . SER A 1 99 ? 6.496 7.549 -12.388 1.00 73.12 99 SER A O 1
ATOM 763 N N . LEU A 1 100 ? 5.775 5.434 -12.625 1.00 79.31 100 LEU A N 1
ATOM 764 C CA . LEU A 1 100 ? 4.957 5.643 -13.827 1.00 79.31 100 LEU A CA 1
ATOM 765 C C . LEU A 1 100 ? 3.511 6.075 -13.516 1.00 79.31 100 LEU A C 1
ATOM 767 O O . LEU A 1 100 ? 2.705 6.229 -14.429 1.00 79.31 100 LEU A O 1
ATOM 771 N N . GLY A 1 101 ? 3.161 6.249 -12.239 1.00 83.94 101 GLY A N 1
ATOM 772 C CA . GLY A 1 101 ? 1.801 6.574 -11.817 1.00 83.94 101 GLY A CA 1
ATOM 773 C C . GLY A 1 101 ? 0.858 5.366 -11.792 1.00 83.94 101 GLY A C 1
ATOM 774 O O . GLY A 1 101 ? 1.278 4.228 -11.568 1.00 83.94 101 GLY A O 1
ATOM 775 N N . LEU A 1 102 ? -0.443 5.633 -11.944 1.00 87.25 102 LEU A N 1
ATOM 776 C CA . LEU A 1 102 ? -1.516 4.633 -11.931 1.00 87.25 102 LEU A CA 1
ATOM 777 C C . LEU A 1 102 ? -2.097 4.456 -13.332 1.00 87.25 102 LEU A C 1
ATOM 779 O O . LEU A 1 102 ? -2.228 5.420 -14.081 1.00 87.25 102 LEU A O 1
ATOM 783 N N . SER A 1 103 ? -2.480 3.225 -13.672 1.00 88.88 103 SER A N 1
ATOM 784 C CA . SER A 1 103 ? -3.133 2.944 -14.949 1.00 88.88 103 SER A CA 1
ATOM 785 C C . SER A 1 103 ? -4.556 3.506 -14.985 1.00 88.88 103 SER A C 1
ATOM 787 O O . SER A 1 103 ? -5.244 3.579 -13.965 1.00 88.88 103 SER A O 1
ATOM 789 N N . GLU A 1 104 ? -5.037 3.831 -16.186 1.00 89.19 104 GLU A N 1
ATOM 790 C CA . GLU A 1 104 ? -6.415 4.292 -16.415 1.00 89.19 104 GLU A CA 1
ATOM 791 C C . GLU A 1 104 ? -7.467 3.338 -15.832 1.00 89.19 104 GLU A C 1
ATOM 793 O O . GLU A 1 104 ? -8.465 3.775 -15.264 1.00 89.19 104 GLU A O 1
ATOM 798 N N . ALA A 1 105 ? -7.235 2.024 -15.904 1.00 90.94 105 ALA A N 1
ATOM 799 C CA . ALA A 1 105 ? -8.131 1.033 -15.311 1.00 90.94 105 ALA A CA 1
ATOM 800 C C . ALA A 1 105 ? -8.263 1.204 -13.785 1.00 90.94 105 ALA A C 1
ATOM 802 O O . ALA A 1 105 ? -9.367 1.129 -13.245 1.00 90.94 105 ALA A O 1
ATOM 803 N N . VAL A 1 106 ? -7.155 1.493 -13.093 1.00 87.62 106 VAL A N 1
ATOM 804 C CA . VAL A 1 106 ? -7.151 1.746 -11.644 1.00 87.62 106 VAL A CA 1
ATOM 805 C C . VAL A 1 106 ? -7.823 3.082 -11.329 1.00 87.62 106 VAL A C 1
ATOM 807 O O . VAL A 1 106 ? -8.647 3.149 -10.419 1.00 87.62 106 VAL A O 1
ATOM 810 N N . LEU A 1 107 ? -7.547 4.124 -12.118 1.00 88.19 107 LEU A N 1
ATOM 811 C CA . LEU A 1 107 ? -8.168 5.444 -11.963 1.00 88.19 107 LEU A CA 1
ATOM 812 C C . LEU A 1 107 ? -9.679 5.436 -12.233 1.00 88.19 107 LEU A C 1
ATOM 814 O O . LEU A 1 107 ? -10.406 6.241 -11.653 1.00 88.19 107 LEU A O 1
ATOM 818 N N . LYS A 1 108 ? -10.168 4.559 -13.114 1.00 91.50 108 LYS A N 1
ATOM 819 C CA . LYS A 1 108 ? -11.606 4.349 -13.347 1.00 91.50 108 LYS A CA 1
ATOM 820 C C . LYS A 1 108 ? -12.258 3.531 -12.237 1.00 91.50 108 LYS A C 1
ATOM 822 O O . LYS A 1 108 ? -13.425 3.744 -11.933 1.00 91.50 108 LYS A O 1
ATOM 827 N N . ARG A 1 109 ? -11.518 2.601 -11.626 1.00 89.69 109 ARG A N 1
ATOM 828 C CA . ARG A 1 109 ? -12.009 1.792 -10.503 1.00 89.69 109 ARG A CA 1
ATOM 829 C C . ARG A 1 109 ? -12.011 2.554 -9.175 1.00 89.69 109 ARG A C 1
ATOM 831 O O . ARG A 1 109 ? -12.769 2.169 -8.285 1.00 89.69 109 ARG A O 1
ATOM 838 N N . SER A 1 110 ? -11.173 3.578 -9.008 1.00 88.56 110 SER A N 1
ATOM 839 C CA . SER A 1 110 ? -11.085 4.342 -7.761 1.00 88.56 110 SER A CA 1
ATOM 840 C C . SER A 1 110 ? -12.411 5.028 -7.438 1.00 88.56 110 SER A C 1
ATOM 842 O O . SER A 1 110 ? -12.942 5.751 -8.277 1.00 88.56 110 SER A O 1
ATOM 844 N N . ASN A 1 111 ? -12.911 4.836 -6.217 1.00 89.81 111 ASN A N 1
ATOM 845 C CA . ASN A 1 111 ? -14.113 5.519 -5.741 1.00 89.81 111 ASN A CA 1
ATOM 846 C C . ASN A 1 111 ? -13.884 7.023 -5.549 1.00 89.81 111 ASN A C 1
ATOM 848 O O . ASN A 1 111 ? -14.772 7.811 -5.834 1.00 89.81 111 ASN A O 1
ATOM 852 N N . GLU A 1 112 ? -12.689 7.402 -5.097 1.00 88.75 112 GLU A N 1
ATOM 853 C CA . GLU A 1 112 ? -12.307 8.783 -4.810 1.00 88.75 112 GLU A CA 1
ATOM 854 C C . GLU A 1 112 ? -10.848 9.019 -5.206 1.00 88.75 112 GLU A C 1
ATOM 856 O O . GLU A 1 112 ? -10.035 8.087 -5.221 1.00 88.75 112 GLU A O 1
ATOM 861 N N . ARG A 1 113 ? -10.504 10.276 -5.507 1.00 90.06 113 ARG A N 1
ATOM 862 C CA . ARG A 1 113 ? -9.134 10.699 -5.832 1.00 90.06 113 ARG A CA 1
ATOM 863 C C . ARG A 1 113 ? -8.702 11.803 -4.880 1.00 90.06 113 ARG A C 1
ATOM 865 O O . ARG A 1 113 ? -9.220 12.913 -4.927 1.00 90.06 113 ARG A O 1
ATOM 872 N N . ILE A 1 114 ? -7.726 11.495 -4.033 1.00 89.00 114 ILE A N 1
ATOM 873 C CA . ILE A 1 114 ? -7.229 12.416 -3.009 1.00 89.00 114 ILE A CA 1
ATOM 874 C C . ILE A 1 114 ? -5.892 12.994 -3.474 1.00 89.00 114 ILE A C 1
ATOM 876 O O . ILE A 1 114 ? -4.958 12.247 -3.760 1.00 89.00 114 ILE A O 1
ATOM 880 N N . SER A 1 115 ? -5.798 14.324 -3.534 1.00 90.50 115 SER A N 1
ATOM 881 C CA . SER A 1 115 ? -4.550 15.038 -3.818 1.00 90.50 115 SER A CA 1
ATOM 882 C C . SER A 1 115 ? -3.962 15.629 -2.538 1.00 90.50 115 SER A C 1
ATOM 884 O O . SER A 1 115 ? -4.668 16.282 -1.774 1.00 90.50 115 SER A O 1
ATOM 886 N N . PHE A 1 116 ? -2.659 15.430 -2.328 1.00 88.19 116 PHE A N 1
ATOM 887 C CA . PHE A 1 116 ? -1.900 15.979 -1.194 1.00 88.19 116 PHE A CA 1
ATOM 888 C C . PHE A 1 116 ? -1.193 17.301 -1.541 1.00 88.19 116 PHE A C 1
ATOM 890 O O . PHE A 1 116 ? -0.351 17.782 -0.786 1.00 88.19 116 PHE A O 1
ATOM 897 N N . GLY A 1 117 ? -1.522 17.894 -2.692 1.00 89.69 117 GLY A N 1
ATOM 898 C CA . GLY A 1 117 ? -0.961 19.157 -3.164 1.00 89.69 117 GLY A CA 1
ATOM 899 C C . GLY A 1 117 ? -0.567 19.110 -4.638 1.00 89.69 117 GLY A C 1
ATOM 900 O O . GLY A 1 117 ? -0.860 18.159 -5.357 1.00 89.69 117 GLY A O 1
ATOM 901 N N . ARG A 1 118 ? 0.106 20.169 -5.102 1.00 88.75 118 ARG A N 1
ATOM 902 C CA . ARG A 1 118 ? 0.589 20.281 -6.493 1.00 88.75 118 ARG A CA 1
ATOM 903 C C . ARG A 1 118 ? 1.994 19.707 -6.702 1.00 88.75 118 ARG A C 1
ATOM 905 O O . ARG A 1 118 ? 2.439 19.589 -7.838 1.00 88.75 118 ARG A O 1
ATOM 912 N N . LEU A 1 119 ? 2.703 19.393 -5.618 1.00 88.12 119 LEU A N 1
ATOM 913 C CA . LEU A 1 119 ? 4.054 18.842 -5.675 1.00 88.12 119 LEU A CA 1
ATOM 914 C C . LEU A 1 119 ? 4.011 17.348 -6.006 1.00 88.12 119 LEU A C 1
ATOM 916 O O . LEU A 1 119 ? 3.183 16.610 -5.474 1.00 88.12 119 LEU A O 1
ATOM 920 N N . THR A 1 120 ? 4.946 16.897 -6.843 1.00 85.69 120 THR A N 1
ATOM 921 C CA . THR A 1 120 ? 5.148 15.465 -7.097 1.00 85.69 120 THR A CA 1
ATOM 922 C C . THR A 1 120 ? 6.043 14.896 -6.003 1.00 85.69 120 THR A C 1
ATOM 924 O O . THR A 1 120 ? 7.236 15.187 -5.955 1.00 85.69 120 THR A O 1
ATOM 927 N N . LEU A 1 121 ? 5.461 14.105 -5.101 1.00 83.44 121 LEU A N 1
ATOM 928 C CA . LEU A 1 121 ? 6.196 13.456 -4.018 1.00 83.44 121 LEU A CA 1
ATOM 929 C C . LEU A 1 121 ? 6.722 12.085 -4.474 1.00 83.44 121 LEU A C 1
ATOM 931 O O . LEU A 1 121 ? 5.977 11.335 -5.111 1.00 83.44 121 LEU A O 1
ATOM 935 N N . PRO A 1 122 ? 7.961 11.697 -4.112 1.00 84.44 122 PRO A N 1
ATOM 936 C CA . PRO A 1 122 ? 8.415 10.323 -4.283 1.00 84.44 122 PRO A CA 1
ATOM 937 C C . PRO A 1 122 ? 7.441 9.358 -3.601 1.00 84.44 122 PRO A C 1
ATOM 939 O O . PRO A 1 122 ? 7.069 9.558 -2.447 1.00 84.44 122 PRO A O 1
ATOM 942 N N . HIS A 1 123 ? 7.047 8.284 -4.283 1.00 83.44 123 HIS A N 1
ATOM 943 C CA . HIS A 1 123 ? 6.033 7.342 -3.788 1.00 83.44 123 HIS A CA 1
ATOM 944 C C . HIS A 1 123 ? 6.358 6.745 -2.397 1.00 83.44 123 HIS A C 1
ATOM 946 O O . HIS A 1 123 ? 5.452 6.438 -1.623 1.00 83.44 123 HIS A O 1
ATOM 952 N N . GLN A 1 124 ? 7.642 6.598 -2.039 1.00 78.38 124 GLN A N 1
ATOM 953 C CA . GLN A 1 124 ? 8.065 6.205 -0.685 1.00 78.38 124 GLN A CA 1
ATOM 954 C C . GLN A 1 124 ? 7.732 7.275 0.365 1.00 78.38 124 GLN A C 1
ATOM 956 O O . GLN A 1 124 ? 7.185 6.947 1.415 1.00 78.38 124 GLN A O 1
ATOM 961 N N . LEU A 1 125 ? 7.991 8.549 0.063 1.00 84.06 125 LEU A N 1
ATOM 962 C CA . LEU A 1 125 ? 7.639 9.668 0.936 1.00 84.06 125 LEU A CA 1
ATOM 963 C C . LEU A 1 125 ? 6.117 9.833 1.032 1.00 84.06 125 LEU A C 1
ATOM 965 O O . LEU A 1 125 ? 5.587 10.033 2.121 1.00 84.06 125 LEU A O 1
ATOM 969 N N . MET A 1 126 ? 5.400 9.667 -0.083 1.00 89.12 126 MET A N 1
ATOM 970 C CA . MET A 1 126 ? 3.935 9.718 -0.111 1.00 89.12 126 MET A CA 1
ATOM 971 C C . MET A 1 126 ? 3.307 8.662 0.812 1.00 89.12 126 MET A C 1
ATOM 973 O O . MET A 1 126 ? 2.327 8.948 1.492 1.00 89.12 126 MET A O 1
ATOM 977 N N . ARG A 1 127 ? 3.891 7.458 0.913 1.00 86.12 127 ARG A N 1
ATOM 978 C CA . ARG A 1 127 ? 3.437 6.445 1.882 1.00 86.12 127 ARG A CA 1
ATOM 979 C C . ARG A 1 127 ? 3.524 6.948 3.323 1.00 86.12 127 ARG A C 1
ATOM 981 O O . ARG A 1 127 ? 2.560 6.801 4.067 1.00 86.12 127 ARG A O 1
ATOM 988 N N . LEU A 1 128 ? 4.643 7.567 3.701 1.00 84.88 128 LEU A N 1
ATOM 989 C CA . LEU A 1 128 ? 4.831 8.112 5.049 1.00 84.88 128 LEU A CA 1
ATOM 990 C C . LEU A 1 128 ? 3.843 9.250 5.342 1.00 84.88 128 LEU A C 1
ATOM 992 O O . LEU A 1 128 ? 3.199 9.251 6.389 1.00 84.88 128 LEU A O 1
ATOM 996 N N . VAL A 1 129 ? 3.683 10.177 4.393 1.00 89.19 129 VAL A N 1
ATOM 997 C CA . VAL A 1 129 ? 2.735 11.296 4.506 1.00 89.19 129 VAL A CA 1
ATOM 998 C C . VAL A 1 129 ? 1.302 10.785 4.651 1.00 89.19 129 VAL A C 1
ATOM 1000 O O . VAL A 1 129 ? 0.577 11.250 5.525 1.00 89.19 129 VAL A O 1
ATOM 1003 N N . LEU A 1 130 ? 0.890 9.795 3.851 1.00 88.69 130 LEU A N 1
ATOM 1004 C CA . LEU A 1 130 ? -0.445 9.203 3.959 1.00 88.69 130 LEU A CA 1
ATOM 1005 C C . LEU A 1 130 ? -0.681 8.604 5.353 1.00 88.69 130 LEU A C 1
ATOM 1007 O O . LEU A 1 130 ? -1.731 8.840 5.945 1.00 88.69 130 LEU A O 1
ATOM 1011 N N . VAL A 1 131 ? 0.286 7.853 5.889 1.00 86.00 131 VAL A N 1
ATOM 1012 C CA . VAL A 1 131 ? 0.171 7.235 7.221 1.00 86.00 131 VAL A CA 1
ATOM 1013 C C . VAL A 1 131 ? 0.024 8.293 8.316 1.00 86.00 131 VAL A C 1
ATOM 1015 O O . VAL A 1 131 ? -0.850 8.159 9.175 1.00 86.00 131 VAL A O 1
ATOM 1018 N N . GLU A 1 132 ? 0.825 9.359 8.277 1.00 88.56 132 GLU A N 1
ATOM 1019 C CA . GLU A 1 132 ? 0.719 10.457 9.243 1.00 88.56 132 GLU A CA 1
ATOM 1020 C C . GLU A 1 132 ? -0.630 11.179 9.132 1.00 88.56 132 GLU A C 1
ATOM 1022 O O . GLU A 1 132 ? -1.271 11.428 10.153 1.00 88.56 132 GLU A O 1
ATOM 1027 N N . GLN A 1 133 ? -1.120 11.436 7.917 1.00 88.69 133 GLN A N 1
ATOM 1028 C CA . GLN A 1 133 ? -2.408 12.103 7.714 1.00 88.69 133 GLN A CA 1
ATOM 1029 C C . GLN A 1 133 ? -3.589 11.244 8.176 1.00 88.69 133 GLN A C 1
ATOM 1031 O O . GLN A 1 133 ? -4.520 11.761 8.795 1.00 88.69 133 GLN A O 1
ATOM 1036 N N . VAL A 1 134 ? -3.537 9.924 7.968 1.00 84.06 134 VAL A N 1
ATOM 1037 C CA . VAL A 1 134 ? -4.526 8.994 8.534 1.00 84.06 134 VAL A CA 1
ATOM 1038 C C . VAL A 1 134 ? -4.479 9.041 10.062 1.00 84.06 134 VAL A C 1
ATOM 1040 O O . VAL A 1 134 ? -5.520 9.205 10.697 1.00 84.06 134 VAL A O 1
ATOM 1043 N N . TYR A 1 135 ? -3.291 8.966 10.668 1.00 81.06 135 TYR A N 1
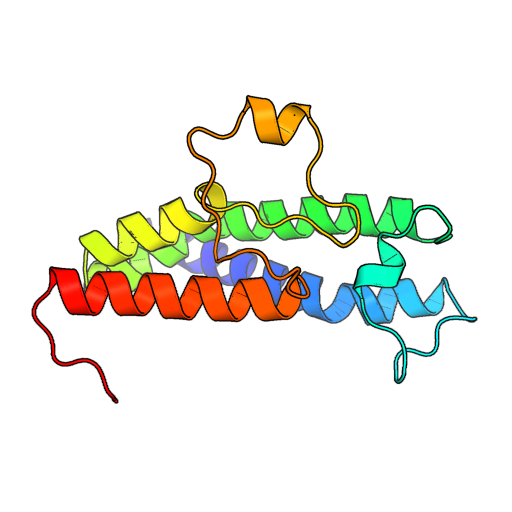ATOM 1044 C CA . TYR A 1 135 ? -3.131 9.090 12.120 1.00 81.06 135 TYR A CA 1
ATOM 1045 C C . TYR A 1 135 ? -3.707 10.412 12.656 1.00 81.06 135 TYR A C 1
ATOM 1047 O O . TYR A 1 135 ? -4.481 10.413 13.617 1.00 81.06 135 TYR A O 1
ATOM 1055 N N . ARG A 1 136 ? -3.398 11.535 12.002 1.00 83.31 136 ARG A N 1
ATOM 1056 C CA . ARG A 1 136 ? -3.920 12.861 12.347 1.00 83.31 136 ARG A CA 1
ATOM 1057 C C . ARG A 1 136 ? -5.443 12.914 12.264 1.00 83.31 136 ARG A C 1
ATOM 1059 O O . ARG A 1 136 ? -6.073 13.415 13.194 1.00 83.31 136 ARG A O 1
ATOM 1066 N N . ALA A 1 137 ? -6.039 12.365 11.205 1.00 82.69 137 ALA A N 1
ATOM 1067 C CA . ALA A 1 137 ? -7.491 12.299 11.057 1.00 82.69 137 ALA A CA 1
ATOM 1068 C C . ALA A 1 137 ? -8.145 11.565 12.240 1.00 82.69 137 ALA A C 1
ATOM 1070 O O . ALA A 1 137 ? -9.135 12.043 12.791 1.00 82.69 137 ALA A O 1
ATOM 1071 N N . PHE A 1 138 ? -7.551 10.462 12.708 1.00 79.12 138 PHE A N 1
ATOM 1072 C CA . PHE A 1 138 ? -8.031 9.767 13.906 1.00 79.12 138 PHE A CA 1
ATOM 1073 C C . PHE A 1 138 ? -7.928 10.610 15.179 1.00 79.12 138 PHE A C 1
ATOM 1075 O O . PHE A 1 138 ? -8.875 10.608 15.967 1.00 79.12 138 PHE A O 1
ATOM 1082 N N . ARG A 1 139 ? -6.816 11.328 15.393 1.00 79.81 139 ARG A N 1
ATOM 1083 C CA . ARG A 1 139 ? -6.663 12.216 16.562 1.00 79.81 139 ARG A CA 1
ATOM 1084 C C . ARG A 1 139 ? -7.736 13.305 16.568 1.00 79.81 139 ARG A C 1
ATOM 1086 O O . ARG A 1 139 ? -8.358 13.524 17.603 1.00 79.81 139 ARG A O 1
ATOM 1093 N N . ILE A 1 140 ? -8.020 13.900 15.405 1.00 81.25 140 ILE A N 1
ATOM 1094 C CA . ILE A 1 140 ? -9.079 14.906 15.231 1.00 81.25 140 ILE A CA 1
ATOM 1095 C C . ILE A 1 140 ? -10.457 14.315 15.549 1.00 81.25 140 ILE A C 1
ATOM 1097 O O . ILE A 1 140 ? -11.181 14.877 16.364 1.00 81.25 140 ILE A O 1
ATOM 1101 N N . VAL A 1 141 ? -10.806 13.162 14.964 1.00 79.56 141 VAL A N 1
ATOM 1102 C CA . VAL A 1 141 ? -12.110 12.504 15.185 1.00 79.56 141 VAL A CA 1
ATOM 1103 C C . VAL A 1 141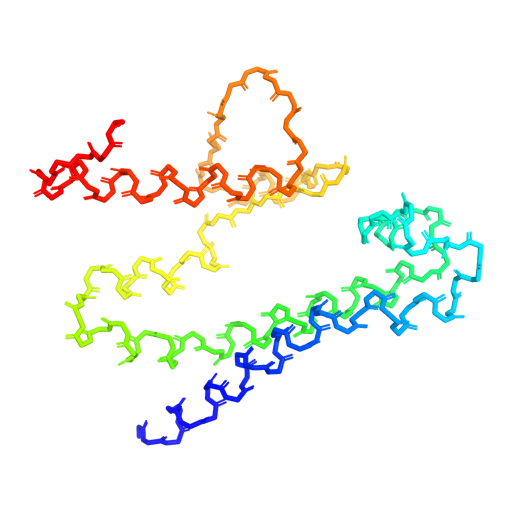 ? -12.331 12.142 16.656 1.00 79.56 141 VAL A C 1
ATOM 1105 O O . VAL A 1 141 ? -13.463 12.160 17.131 1.00 79.56 141 VAL A O 1
ATOM 1108 N N . ARG A 1 142 ? -11.263 11.826 17.394 1.00 79.88 142 ARG A N 1
ATOM 1109 C CA . ARG A 1 142 ? -11.329 11.501 18.826 1.00 79.88 142 ARG A CA 1
ATOM 1110 C C . ARG A 1 142 ? -11.241 12.716 19.750 1.00 79.88 142 ARG A C 1
ATOM 1112 O O . ARG A 1 142 ? -11.346 12.544 20.959 1.00 79.88 142 ARG A O 1
ATOM 1119 N N . GLY A 1 143 ? -11.019 13.916 19.212 1.00 86.50 143 GLY A N 1
ATOM 1120 C CA . GLY A 1 143 ? -10.767 15.112 20.019 1.00 86.50 143 GLY A CA 1
ATOM 1121 C C . GLY A 1 143 ? -9.485 15.024 20.856 1.00 86.50 143 GLY A C 1
ATOM 1122 O O . GLY A 1 143 ? -9.357 15.712 21.864 1.00 86.50 143 GLY A O 1
ATOM 1123 N N . GLU A 1 144 ? -8.537 14.165 20.474 1.00 87.62 144 GLU A N 1
ATOM 1124 C CA . GLU A 1 144 ? -7.289 13.976 21.207 1.00 87.62 144 GLU A CA 1
ATOM 1125 C C . GLU A 1 144 ? -6.244 15.018 20.763 1.00 87.62 144 GLU A C 1
ATOM 1127 O O . GLU A 1 144 ? -6.114 15.296 19.566 1.00 87.62 144 GLU A O 1
ATOM 1132 N N . PRO A 1 145 ? -5.432 15.567 21.685 1.00 83.62 145 PRO A N 1
ATOM 1133 C CA . PRO A 1 145 ? -4.414 16.552 21.334 1.00 83.62 145 PRO A CA 1
ATOM 1134 C C . PRO A 1 145 ? -3.380 15.955 20.370 1.00 83.62 145 PRO A C 1
ATOM 1136 O O . PRO A 1 145 ? -2.869 14.857 20.584 1.00 83.62 145 PRO A O 1
ATOM 1139 N N . TYR A 1 146 ? -3.060 16.659 19.291 1.00 81.44 146 TYR A N 1
ATOM 1140 C CA . TYR A 1 146 ? -2.019 16.258 18.343 1.00 81.44 146 TYR A CA 1
ATOM 1141 C C . TYR A 1 146 ? -0.682 16.890 18.754 1.00 81.44 146 TYR A C 1
ATOM 1143 O O . TYR A 1 146 ? -0.646 18.084 19.054 1.00 81.44 146 TYR A O 1
ATOM 1151 N N . HIS A 1 147 ? 0.397 16.098 18.793 1.00 74.50 147 HIS A N 1
ATOM 1152 C CA . HIS A 1 147 ? 1.737 16.611 19.104 1.00 74.50 147 HIS A CA 1
ATOM 1153 C C . HIS A 1 147 ? 2.168 17.590 18.006 1.00 74.50 147 HIS A C 1
ATOM 1155 O O . HIS A 1 147 ? 2.175 17.226 16.831 1.00 74.50 147 HIS A O 1
ATOM 1161 N N . LYS A 1 148 ? 2.470 18.828 18.399 1.00 61.06 148 LYS A N 1
ATOM 1162 C CA . LYS A 1 148 ? 2.984 19.878 17.516 1.00 61.06 148 LYS A CA 1
ATOM 1163 C C . LYS A 1 148 ? 4.494 19.968 17.635 1.00 61.06 148 LYS A C 1
ATOM 1165 O O . LYS A 1 148 ? 4.983 19.758 18.766 1.00 61.06 148 LYS A O 1
#

InterPro domains:
  IPR003742 RNA methyltransferase RlmH [PF02590] (93-147)
  IPR003742 RNA methyltransferase RlmH [PTHR33603] (93-148)
  IPR003742 RNA methyltransferase RlmH [cd18081] (94-148)
  IPR029026 tRNA (guanine-N1-)-methyltransferase, N-terminal [G3DSA:3.40.1280.10] (79-148)
  IPR029028 Alpha/beta knot methyltransferases [SSF75217] (92-147)

Sequence (148 aa):
MKFLKNTGFTFFLLGVLSDFLTPYILGIFYPELNQMTRVMSVFGDVASPVRGAFLVWSVVSGVFFVLALPAIYQSVVKTSRTLAILLTSAIGLFVIGGSLGLSEAVLKRSNERISFGRLTLPHQLMRLVLVEQVYRAFRIVRGEPYHK